Protein AF-A0AAW9Q5L1-F1 (afdb_monomer_lite)

Radius of gyration: 13.55 Å; chains: 1; bounding box: 25×30×26 Å

Foldseek 3Di:
DDDDDDPVVQVVCCVPPVDGVVVVVVLVVPPPDDDDDDDPVRVVCVVVVD

pLDDT: mean 92.97, std 6.75, range [55.12, 98.12]

Sequence (50 aa):
MEVEWDPNKAATNLQKHGVRFSDAESVLFDPMISARSATRSERQKYESGI

Structure (mmCIF, N/CA/C/O backbone):
data_AF-A0AAW9Q5L1-F1
#
_entry.id   AF-A0AAW9Q5L1-F1
#
loop_
_atom_site.group_PDB
_atom_site.id
_atom_site.type_symbol
_atom_site.label_atom_id
_atom_site.label_alt_id
_atom_site.label_comp_id
_atom_site.label_asym_id
_atom_site.label_entity_id
_atom_site.label_seq_id
_atom_site.pdbx_PDB_ins_code
_atom_site.Cartn_x
_atom_site.Cartn_y
_atom_site.Cartn_z
_atom_site.occupancy
_atom_site.B_iso_or_equiv
_atom_site.auth_seq_id
_atom_site.auth_comp_id
_atom_site.auth_asym_id
_atom_site.auth_atom_id
_atom_site.pdbx_PDB_model_num
ATOM 1 N N . MET A 1 1 ? 10.252 -12.051 -0.003 1.00 76.69 1 MET A N 1
ATOM 2 C CA . MET A 1 1 ? 9.775 -10.757 0.523 1.00 76.69 1 MET A CA 1
ATOM 3 C C . MET A 1 1 ? 8.346 -10.976 0.951 1.00 76.69 1 MET A C 1
ATOM 5 O O . MET A 1 1 ? 7.649 -11.685 0.240 1.00 76.69 1 MET A O 1
ATOM 9 N N . GLU A 1 2 ? 7.960 -10.435 2.097 1.00 84.81 2 GLU A N 1
ATOM 10 C CA . GLU A 1 2 ? 6.598 -10.505 2.627 1.00 84.81 2 GLU A CA 1
ATOM 11 C C . GLU A 1 2 ? 6.048 -9.078 2.676 1.00 84.81 2 GLU A C 1
ATOM 13 O O . GLU A 1 2 ? 6.790 -8.149 3.014 1.00 84.81 2 GLU A O 1
ATOM 18 N N . VAL A 1 3 ? 4.800 -8.890 2.245 1.00 92.69 3 VAL A N 1
ATOM 19 C CA . VAL A 1 3 ? 4.134 -7.585 2.243 1.00 92.69 3 VAL A CA 1
ATOM 20 C C . VAL A 1 3 ? 3.208 -7.520 3.440 1.00 92.69 3 VAL A C 1
ATOM 22 O O . VAL A 1 3 ? 2.308 -8.338 3.590 1.00 92.69 3 VAL A O 1
ATOM 25 N N . GLU A 1 4 ? 3.400 -6.500 4.266 1.00 94.31 4 GLU A N 1
ATOM 26 C CA . GLU A 1 4 ? 2.580 -6.274 5.447 1.00 94.31 4 GLU A CA 1
ATOM 27 C C . GLU A 1 4 ? 1.817 -4.954 5.343 1.00 94.31 4 GLU A C 1
ATOM 29 O O . GLU A 1 4 ? 2.250 -3.982 4.715 1.00 94.31 4 GLU A O 1
ATOM 34 N N . TRP A 1 5 ? 0.665 -4.910 6.003 1.00 95.12 5 TRP A N 1
ATOM 35 C CA . TRP A 1 5 ? -0.157 -3.717 6.130 1.00 95.12 5 TRP A CA 1
ATOM 36 C C . TRP A 1 5 ? -0.790 -3.649 7.513 1.00 95.12 5 TRP A C 1
ATOM 38 O O . TRP A 1 5 ? -1.032 -4.662 8.167 1.00 95.12 5 TRP A O 1
ATOM 48 N N . ASP A 1 6 ? -1.127 -2.431 7.933 1.00 97.12 6 ASP A N 1
ATOM 49 C CA . ASP A 1 6 ? -1.912 -2.219 9.144 1.00 97.12 6 ASP A CA 1
ATOM 50 C C . ASP A 1 6 ? -3.289 -2.920 9.024 1.00 97.12 6 ASP A C 1
ATOM 52 O O . ASP A 1 6 ? -4.025 -2.668 8.056 1.00 97.12 6 ASP A O 1
ATOM 56 N N . PRO A 1 7 ? -3.672 -3.783 9.987 1.00 96.62 7 PRO A N 1
ATOM 57 C CA . PRO A 1 7 ? -4.933 -4.522 9.929 1.00 96.62 7 PRO A CA 1
ATOM 58 C C . PRO A 1 7 ? -6.176 -3.626 9.904 1.00 96.62 7 PRO A C 1
ATOM 60 O O . PRO A 1 7 ? -7.146 -3.935 9.207 1.00 96.62 7 PRO A O 1
ATOM 63 N N . ASN A 1 8 ? -6.152 -2.491 10.611 1.00 97.50 8 ASN A N 1
ATOM 64 C CA . ASN A 1 8 ? -7.277 -1.555 10.636 1.00 97.50 8 ASN A CA 1
ATOM 65 C C . ASN A 1 8 ? -7.443 -0.878 9.273 1.00 97.50 8 ASN A C 1
ATOM 67 O O . ASN A 1 8 ? -8.565 -0.723 8.778 1.00 97.50 8 ASN A O 1
ATOM 71 N N . LYS A 1 9 ? -6.333 -0.517 8.623 1.00 95.69 9 LYS A N 1
ATOM 72 C CA . LYS A 1 9 ? -6.333 0.038 7.268 1.00 95.69 9 LYS A CA 1
ATOM 73 C C . LYS A 1 9 ? -6.829 -0.981 6.248 1.00 95.69 9 LYS A C 1
ATOM 75 O O . LYS A 1 9 ? -7.610 -0.605 5.380 1.00 95.69 9 LYS A O 1
ATOM 80 N N . ALA A 1 10 ? -6.436 -2.249 6.359 1.00 97.31 10 ALA A N 1
ATOM 81 C CA . ALA A 1 10 ? -6.908 -3.304 5.463 1.00 97.31 10 ALA A CA 1
ATOM 82 C C . ALA A 1 10 ? -8.415 -3.553 5.595 1.00 97.31 10 ALA A C 1
ATOM 84 O O . ALA A 1 10 ? -9.119 -3.591 4.584 1.00 9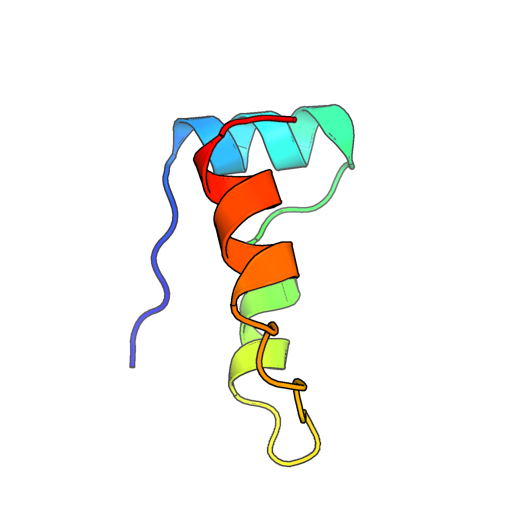7.31 10 ALA A O 1
ATOM 85 N N . ALA A 1 11 ? -8.926 -3.638 6.828 1.00 97.69 11 ALA A N 1
ATOM 86 C CA . ALA A 1 11 ? -10.361 -3.751 7.084 1.00 97.69 11 ALA A CA 1
ATOM 87 C C . ALA A 1 11 ? -11.126 -2.537 6.532 1.00 97.69 11 ALA A C 1
ATOM 89 O O . ALA A 1 11 ? -12.131 -2.687 5.835 1.00 97.69 11 ALA A O 1
ATOM 90 N N . THR A 1 12 ? -10.601 -1.333 6.769 1.00 97.81 12 THR A N 1
ATOM 91 C CA . THR A 1 12 ? -11.178 -0.088 6.251 1.00 97.81 12 THR A CA 1
ATOM 92 C C . THR A 1 12 ? -11.153 -0.042 4.721 1.00 97.81 12 THR A C 1
ATOM 94 O O . THR A 1 12 ? -12.115 0.413 4.111 1.00 97.81 12 THR A O 1
ATOM 97 N N . ASN A 1 13 ? -10.086 -0.521 4.076 1.00 97.31 13 ASN A N 1
ATOM 98 C CA . ASN A 1 13 ? -9.976 -0.551 2.618 1.00 97.31 13 ASN A CA 1
ATOM 99 C C . ASN A 1 13 ? -10.999 -1.501 1.997 1.00 97.31 13 ASN A C 1
ATOM 101 O O . ASN A 1 13 ? -11.686 -1.123 1.050 1.00 97.31 13 ASN A O 1
ATOM 105 N N . LEU A 1 14 ? -11.153 -2.697 2.570 1.00 97.69 14 LEU A N 1
ATOM 106 C CA . LEU A 1 14 ? -12.171 -3.644 2.132 1.00 97.69 14 LEU A CA 1
ATOM 107 C C . LEU A 1 14 ? -13.576 -3.052 2.293 1.00 97.69 14 LEU A C 1
ATOM 109 O O . LEU A 1 14 ? -14.385 -3.153 1.377 1.00 97.69 14 LEU A O 1
ATOM 113 N N . GLN A 1 15 ? -13.854 -2.382 3.414 1.00 98.12 15 GLN A N 1
ATOM 114 C CA . GLN A 1 15 ? -15.150 -1.742 3.640 1.00 98.12 15 GLN A CA 1
ATOM 115 C C . GLN A 1 15 ? -15.415 -0.584 2.665 1.00 98.12 15 GLN A C 1
ATOM 117 O O . GLN A 1 15 ? -16.520 -0.469 2.141 1.00 98.12 15 GLN A O 1
ATOM 122 N N . LYS A 1 16 ? -14.425 0.287 2.431 1.00 98.00 16 LYS A N 1
ATOM 123 C CA . LYS A 1 16 ? -14.584 1.495 1.603 1.00 98.00 16 L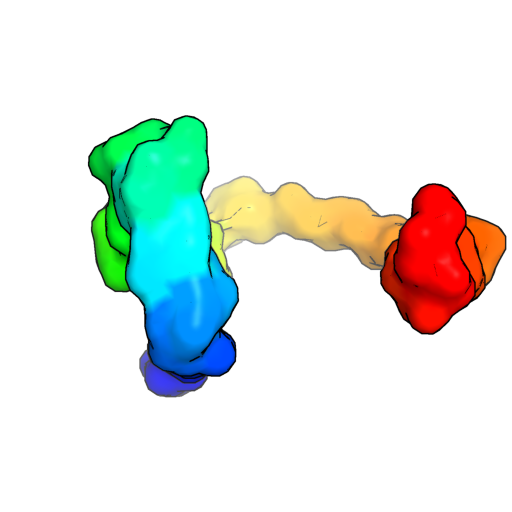YS A CA 1
ATOM 124 C C . LYS A 1 16 ? -14.552 1.214 0.102 1.00 98.00 16 LYS A C 1
ATOM 126 O O . LYS A 1 16 ? -15.224 1.911 -0.650 1.00 98.00 16 LYS A O 1
ATOM 131 N N . HIS A 1 17 ? -13.749 0.246 -0.330 1.00 97.06 17 HIS A N 1
ATOM 132 C CA . HIS A 1 17 ? -13.422 0.037 -1.744 1.00 97.06 17 HIS A CA 1
ATOM 133 C C . HIS A 1 17 ? -13.761 -1.367 -2.255 1.00 97.06 17 HIS A C 1
ATOM 135 O O . HIS A 1 17 ? -13.688 -1.595 -3.458 1.00 97.06 17 HIS A O 1
ATOM 141 N N . GLY A 1 18 ? -14.127 -2.311 -1.381 1.00 97.25 18 GLY A N 1
ATOM 142 C CA . GLY A 1 18 ? -14.485 -3.677 -1.778 1.00 97.25 18 GLY A CA 1
ATOM 143 C C . GLY A 1 18 ? -13.301 -4.549 -2.202 1.00 97.25 18 GLY A C 1
ATOM 144 O O . GLY A 1 18 ? -13.512 -5.634 -2.734 1.00 97.25 18 GLY A O 1
ATOM 145 N N . VAL A 1 19 ? -12.066 -4.097 -1.968 1.00 95.75 19 VAL A N 1
ATOM 146 C CA . VAL A 1 19 ? -10.836 -4.777 -2.401 1.00 95.75 19 VAL A CA 1
ATOM 147 C C . VAL A 1 19 ? -9.932 -5.030 -1.197 1.00 95.75 19 VAL A C 1
ATOM 149 O O . VAL A 1 19 ? -9.736 -4.132 -0.370 1.00 95.75 19 VAL A O 1
ATOM 152 N N . ARG A 1 20 ? -9.364 -6.237 -1.079 1.00 97.12 20 ARG A N 1
ATOM 153 C CA . ARG A 1 20 ? -8.331 -6.524 -0.071 1.00 97.12 20 ARG A CA 1
ATOM 154 C C . ARG A 1 20 ? -6.960 -6.154 -0.621 1.00 97.12 20 ARG A C 1
ATOM 156 O O . ARG A 1 20 ? -6.702 -6.314 -1.808 1.00 97.12 20 ARG A O 1
ATOM 163 N N . PHE A 1 21 ? -6.043 -5.726 0.244 1.00 96.12 21 PHE A N 1
ATOM 164 C CA . PHE A 1 21 ? -4.656 -5.504 -0.179 1.00 96.12 21 PHE A CA 1
ATOM 165 C C . PHE A 1 21 ? -3.974 -6.790 -0.657 1.00 96.12 21 PHE A C 1
ATOM 167 O O . PHE A 1 21 ? -3.231 -6.737 -1.630 1.00 96.12 21 PHE A O 1
ATOM 174 N N . SER A 1 22 ? -4.314 -7.939 -0.065 1.00 94.75 22 SER A N 1
ATOM 175 C CA . SER A 1 22 ? -3.848 -9.256 -0.517 1.00 94.75 22 SER A CA 1
ATOM 176 C C . SER A 1 22 ? -4.207 -9.557 -1.970 1.00 94.75 22 SER A C 1
ATOM 178 O O . SER A 1 22 ? -3.449 -10.222 -2.663 1.00 94.75 22 SER A O 1
ATOM 180 N N . ASP A 1 23 ? -5.337 -9.039 -2.459 1.00 94.94 23 ASP A N 1
ATOM 181 C CA . ASP A 1 23 ? -5.772 -9.270 -3.840 1.00 94.94 23 ASP A CA 1
ATOM 182 C C . ASP A 1 23 ? -4.879 -8.511 -4.844 1.00 94.94 23 ASP A C 1
ATOM 184 O O . ASP A 1 23 ? -4.793 -8.887 -6.009 1.00 94.94 23 ASP A O 1
ATOM 188 N N . ALA A 1 24 ? -4.206 -7.446 -4.392 1.00 93.06 24 ALA A N 1
ATOM 189 C CA . ALA A 1 24 ? -3.340 -6.588 -5.200 1.00 93.06 24 ALA A CA 1
ATOM 190 C C . ALA A 1 24 ? -1.840 -6.775 -4.904 1.00 93.06 24 ALA A C 1
ATOM 192 O O . ALA A 1 24 ? -1.010 -6.092 -5.504 1.00 93.06 24 ALA A O 1
ATOM 193 N N . GLU A 1 25 ? -1.476 -7.682 -3.995 1.00 94.38 25 GLU A N 1
ATOM 194 C CA . GLU A 1 25 ? -0.096 -7.874 -3.533 1.00 94.38 25 GLU A CA 1
ATOM 195 C C . GLU A 1 25 ? 0.867 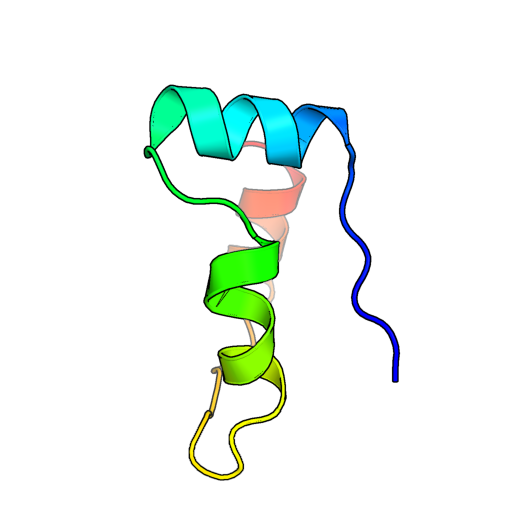-8.178 -4.689 1.00 94.38 25 GLU A C 1
ATOM 197 O O . GLU A 1 25 ? 1.965 -7.622 -4.752 1.00 94.38 25 GLU A O 1
ATOM 202 N N . SER A 1 26 ? 0.435 -8.995 -5.655 1.00 92.25 26 SER A N 1
ATOM 203 C CA . SER A 1 26 ? 1.261 -9.410 -6.794 1.00 92.25 26 SER A CA 1
ATOM 204 C C . SER A 1 26 ? 1.764 -8.243 -7.645 1.00 92.25 26 SER A C 1
ATOM 206 O O . SER A 1 26 ? 2.818 -8.355 -8.264 1.00 92.25 26 SER A O 1
ATOM 208 N N . VAL A 1 27 ? 1.049 -7.112 -7.657 1.00 92.69 27 VAL A N 1
ATOM 209 C CA . VAL A 1 27 ? 1.426 -5.909 -8.416 1.00 92.69 27 VAL A CA 1
ATOM 210 C C . VAL A 1 27 ? 2.754 -5.331 -7.920 1.00 92.69 27 VAL A C 1
ATOM 212 O O . VAL A 1 27 ? 3.509 -4.769 -8.707 1.00 92.69 27 VAL A O 1
ATOM 215 N N . LEU A 1 28 ? 3.084 -5.504 -6.635 1.00 92.12 28 LEU A N 1
ATOM 216 C CA . LEU A 1 28 ? 4.346 -5.029 -6.055 1.00 92.12 28 LEU A CA 1
ATOM 217 C C . LEU A 1 28 ? 5.568 -5.811 -6.551 1.00 92.12 28 LEU A C 1
ATOM 219 O O . LEU A 1 28 ? 6.693 -5.327 -6.438 1.00 92.12 28 LEU A O 1
ATOM 223 N N . PHE A 1 29 ? 5.344 -7.007 -7.094 1.00 92.62 29 PHE A N 1
ATOM 224 C CA . PHE A 1 29 ? 6.382 -7.907 -7.587 1.00 92.62 29 PHE A CA 1
ATOM 225 C C . PHE A 1 29 ? 6.387 -8.037 -9.111 1.00 92.62 29 PHE A C 1
ATOM 227 O O . PHE A 1 29 ? 7.198 -8.787 -9.654 1.00 92.62 29 PHE A O 1
ATOM 234 N N . ASP A 1 30 ? 5.496 -7.326 -9.802 1.00 93.81 30 ASP A N 1
ATOM 235 C CA . ASP A 1 30 ? 5.443 -7.328 -11.258 1.00 93.81 30 ASP A CA 1
ATOM 236 C C . ASP A 1 30 ? 6.691 -6.616 -11.824 1.00 93.81 30 ASP A C 1
ATOM 238 O O . ASP A 1 30 ? 6.894 -5.435 -11.545 1.00 93.81 30 ASP A O 1
ATOM 242 N N . PRO A 1 31 ? 7.535 -7.279 -12.639 1.00 94.12 31 PRO A N 1
ATOM 243 C CA . PRO A 1 31 ? 8.740 -6.668 -13.208 1.00 94.12 31 PRO A CA 1
ATOM 244 C C . PRO A 1 31 ? 8.482 -5.452 -14.110 1.00 94.12 31 PRO A C 1
ATOM 246 O O . PRO A 1 31 ? 9.413 -4.702 -14.403 1.00 94.12 31 PRO A O 1
ATOM 249 N N . MET A 1 32 ? 7.251 -5.276 -14.594 1.00 95.56 32 MET A N 1
ATOM 250 C CA . MET A 1 32 ? 6.836 -4.136 -15.412 1.00 95.56 32 MET A CA 1
ATOM 251 C C . MET A 1 32 ? 6.285 -2.977 -14.575 1.00 95.56 32 MET A C 1
ATOM 253 O O . MET A 1 32 ? 6.056 -1.893 -15.120 1.00 95.56 32 MET A O 1
ATOM 257 N N . ILE A 1 33 ? 6.080 -3.164 -13.266 1.00 93.75 33 ILE A N 1
ATOM 258 C CA . ILE A 1 33 ? 5.628 -2.087 -12.390 1.00 93.75 33 ILE A CA 1
ATOM 259 C C . ILE A 1 33 ? 6.738 -1.044 -12.226 1.00 93.75 33 ILE A C 1
ATOM 261 O O . ILE A 1 33 ? 7.909 -1.353 -12.009 1.00 93.75 33 ILE A O 1
ATOM 265 N N . SER A 1 34 ? 6.363 0.229 -12.302 1.00 92.50 34 SER A N 1
ATOM 266 C CA . SER A 1 34 ? 7.247 1.342 -11.976 1.00 92.50 34 SER A CA 1
ATOM 267 C C . SER A 1 34 ? 6.447 2.415 -11.258 1.00 92.50 34 SER A C 1
ATOM 269 O O . SER A 1 34 ? 5.361 2.800 -11.694 1.00 92.50 34 SER A O 1
ATOM 271 N N . ALA A 1 35 ? 6.979 2.896 -10.139 1.00 89.69 35 ALA A N 1
ATOM 272 C CA . ALA A 1 35 ? 6.397 3.985 -9.375 1.00 89.69 35 ALA A CA 1
ATOM 273 C C . ALA A 1 35 ? 7.359 5.171 -9.384 1.00 89.69 35 ALA A C 1
ATOM 275 O O . ALA A 1 35 ? 8.559 5.020 -9.147 1.00 89.69 35 ALA A O 1
ATOM 276 N N . ARG A 1 36 ? 6.833 6.376 -9.624 1.00 94.56 36 ARG A N 1
ATOM 277 C CA . ARG A 1 36 ? 7.626 7.596 -9.451 1.00 94.56 36 ARG A CA 1
ATOM 278 C C . ARG A 1 36 ? 7.844 7.856 -7.963 1.00 94.56 36 ARG A C 1
ATOM 280 O O . ARG A 1 36 ? 6.921 7.722 -7.161 1.00 94.56 36 ARG A O 1
ATOM 287 N N . SER A 1 37 ? 9.036 8.315 -7.607 1.00 92.75 37 SER A N 1
ATOM 288 C CA . SER A 1 37 ? 9.283 8.833 -6.265 1.00 92.75 37 SER A CA 1
ATOM 289 C C . SER A 1 37 ? 8.401 10.055 -6.000 1.00 92.75 37 SER A C 1
ATOM 291 O O . SER A 1 37 ? 8.252 10.931 -6.858 1.00 92.75 37 SER A O 1
ATOM 293 N N . ALA A 1 38 ? 7.831 10.129 -4.799 1.00 91.75 38 ALA A N 1
ATOM 294 C CA . ALA A 1 38 ? 7.180 11.345 -4.333 1.00 91.75 38 ALA A CA 1
ATOM 295 C C . ALA A 1 38 ? 8.224 12.458 -4.164 1.00 91.75 38 ALA A C 1
ATOM 297 O O . ALA A 1 38 ? 9.322 12.230 -3.646 1.00 91.75 38 ALA A O 1
ATOM 298 N N . THR A 1 39 ? 7.877 13.675 -4.571 1.00 96.25 39 THR A N 1
ATOM 299 C CA . THR A 1 39 ? 8.669 14.869 -4.264 1.00 96.25 39 THR A CA 1
ATOM 300 C C . THR A 1 39 ? 8.612 15.174 -2.766 1.00 96.25 39 THR A C 1
ATOM 302 O O . THR A 1 39 ? 7.714 14.731 -2.045 1.00 96.25 39 THR A O 1
ATOM 305 N N . ARG A 1 40 ? 9.561 15.980 -2.278 1.00 94.12 40 ARG A N 1
ATOM 306 C CA . ARG A 1 40 ? 9.593 16.400 -0.869 1.00 94.12 40 ARG A CA 1
ATOM 307 C C . ARG A 1 40 ? 8.300 17.107 -0.443 1.00 94.12 40 ARG A C 1
ATOM 309 O O . ARG A 1 40 ? 7.810 16.861 0.653 1.00 94.12 40 ARG A O 1
ATOM 316 N N . SER A 1 41 ? 7.750 17.960 -1.307 1.00 93.56 41 SER A N 1
ATOM 317 C CA . SER A 1 41 ? 6.514 18.695 -1.028 1.00 93.56 41 SER A CA 1
ATOM 318 C C . SER A 1 41 ? 5.285 17.784 -1.006 1.00 93.56 41 SER A C 1
ATOM 320 O O . SER A 1 41 ? 4.426 17.962 -0.150 1.00 93.56 41 SER A O 1
ATOM 322 N N . GLU A 1 42 ? 5.200 16.787 -1.893 1.00 94.81 42 GLU A N 1
ATOM 323 C CA . GLU A 1 42 ? 4.131 15.779 -1.856 1.00 94.81 42 GLU A CA 1
ATOM 324 C C . GLU A 1 42 ? 4.192 14.961 -0.566 1.00 94.81 42 GLU A C 1
ATOM 326 O O . GLU A 1 42 ? 3.185 14.841 0.126 1.00 94.81 42 GLU A O 1
ATOM 331 N N . ARG A 1 43 ? 5.380 14.463 -0.199 1.00 92.31 43 ARG A N 1
ATOM 332 C CA . ARG A 1 43 ? 5.576 13.678 1.027 1.00 92.31 43 ARG A CA 1
ATOM 333 C C . ARG A 1 43 ? 5.147 14.452 2.274 1.00 92.31 43 ARG A C 1
ATOM 335 O O . ARG A 1 43 ? 4.438 13.908 3.112 1.00 92.31 43 ARG A O 1
ATOM 342 N N . GLN A 1 44 ? 5.504 15.735 2.338 1.00 94.38 44 GLN A N 1
ATOM 343 C CA . GLN A 1 44 ? 5.130 16.604 3.449 1.00 94.38 44 GLN A CA 1
ATOM 344 C C . GLN A 1 44 ? 3.611 16.776 3.583 1.00 94.38 44 GLN A C 1
ATOM 346 O O . GLN A 1 44 ? 3.110 16.772 4.703 1.00 94.38 44 GLN A O 1
ATOM 351 N N . LYS A 1 45 ? 2.869 16.879 2.470 1.00 92.69 45 LYS A N 1
ATOM 352 C CA . LYS A 1 45 ? 1.397 16.935 2.507 1.00 92.69 45 LYS A CA 1
ATOM 353 C C . LYS A 1 45 ? 0.809 15.658 3.105 1.00 92.69 4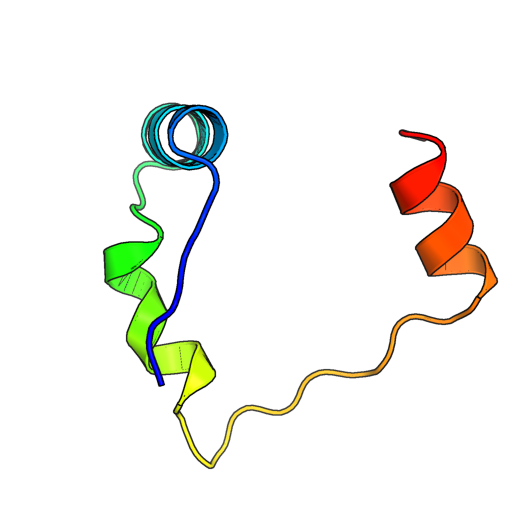5 LYS A C 1
ATOM 355 O 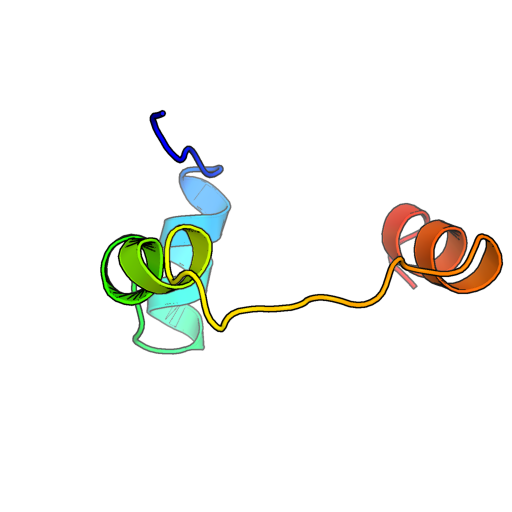O . LYS A 1 45 ? 0.062 15.739 4.079 1.00 92.69 45 LYS A O 1
ATOM 360 N N . TYR A 1 46 ? 1.247 14.496 2.607 1.00 88.94 46 TYR A N 1
ATOM 361 C CA . TYR A 1 46 ? 0.810 13.192 3.119 1.00 88.94 46 TYR A CA 1
ATOM 362 C C . TYR A 1 46 ? 1.079 13.034 4.619 1.00 88.94 46 TYR A C 1
ATOM 364 O O . TYR A 1 46 ? 0.198 12.602 5.356 1.00 88.94 46 TYR A O 1
ATOM 372 N N . GLU A 1 47 ? 2.277 13.402 5.077 1.00 90.81 47 GLU A N 1
ATOM 373 C CA . GLU A 1 47 ? 2.663 13.313 6.491 1.00 90.81 47 GLU A CA 1
ATOM 374 C C . GLU A 1 47 ? 1.885 14.301 7.373 1.00 90.81 47 GLU A C 1
ATOM 376 O O . GLU A 1 47 ? 1.580 13.984 8.520 1.00 90.81 47 GLU A O 1
ATOM 381 N N . SER A 1 48 ? 1.511 15.471 6.842 1.00 91.19 48 SER A N 1
ATOM 382 C CA . SER A 1 48 ? 0.679 16.447 7.560 1.00 91.19 48 SER A CA 1
ATOM 383 C C . SER A 1 48 ? -0.810 16.089 7.627 1.00 91.19 48 SER A C 1
ATOM 385 O O . SER A 1 48 ? -1.552 16.761 8.341 1.00 91.19 48 SER A O 1
ATOM 387 N N . GLY A 1 49 ? -1.256 15.051 6.909 1.00 81.06 49 GLY A N 1
ATOM 388 C CA . GLY A 1 49 ? -2.669 14.661 6.844 1.00 81.06 49 GLY A CA 1
ATOM 389 C C . GLY A 1 49 ? -3.568 15.673 6.121 1.00 81.06 49 GLY A C 1
ATOM 390 O O . GLY A 1 49 ? -4.768 15.702 6.394 1.00 81.06 49 GLY A O 1
ATOM 391 N N . ILE A 1 50 ? -2.988 16.498 5.236 1.00 55.12 50 ILE A N 1
ATOM 392 C CA . ILE A 1 50 ? -3.673 17.514 4.416 1.00 55.12 50 ILE A CA 1
ATOM 393 C C . ILE A 1 50 ? -3.800 17.018 2.977 1.00 55.12 50 ILE A C 1
ATOM 395 O O . ILE A 1 50 ? -2.775 16.558 2.419 1.00 55.12 50 ILE A 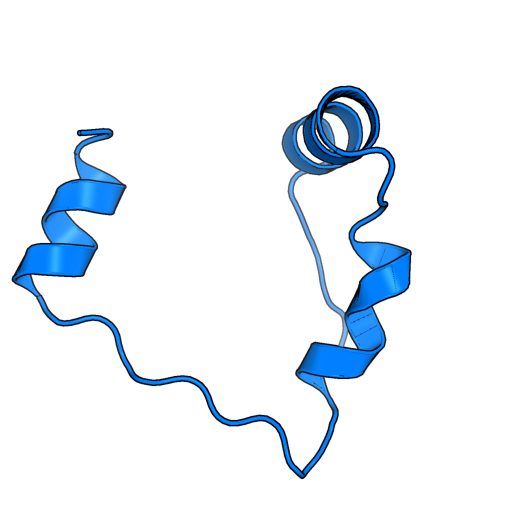O 1
#

Secondary structure (DSSP, 8-state):
------HHHHHHHHHHHS--HHHHGGGGG-TT---PPPPHHHHHHHHHT-

Organism: NCBI:txid2716417

InterPro domains:
  IPR007460 Ribonuclease toxin, BrnT, of type II toxin-antitoxin system [PF04365] (5-42)
  IPR038573 Ribonuclease toxin BrnT superfamily [G3DSA:3.10.450.530] (1-32)